Protein AF-A0AAV3HSW6-F1 (afdb_monomer_lite)

Sequence (65 aa):
MKKLSTENAIIIDTETTGLGSDAEIVEFTAICADSGKVIVNELVKPTCSIPADATAIHGITNEDV

Radius of gyration: 14.53 Å; chains: 1; bounding box: 45×19×31 Å

pLDDT: mean 97.07, std 3.36, range [77.44, 98.75]

Foldseek 3Di:
DDDDDLVQPKDWDFQWLDDDPPIDTQWIWIARRVPRHTPDTDGDQDPDFRDPVSCVVPVDGNVND

Secondary structure (DSSP, 8-state):
-PPPP-TT-EEEEEEES-SSTT--EEEEEEEETTT--EEEEEE---SSPPPHHHHHHH---TT--

Structure (mmCIF, N/CA/C/O backbone):
data_AF-A0AAV3HSW6-F1
#
_entry.id   AF-A0AAV3HSW6-F1
#
loop_
_atom_site.group_PDB
_atom_site.id
_atom_site.type_symbol
_atom_site.label_atom_id
_atom_site.label_alt_id
_atom_site.label_comp_id
_atom_site.label_asym_id
_atom_site.label_entity_id
_atom_site.label_seq_id
_atom_site.pdbx_PDB_ins_code
_atom_site.Cartn_x
_atom_site.Cartn_y
_atom_site.Cartn_z
_atom_site.occupancy
_atom_site.B_iso_or_equiv
_atom_site.auth_seq_id
_atom_site.auth_comp_id
_atom_site.auth_asym_id
_atom_site.auth_atom_id
_atom_site.pdbx_PDB_model_num
ATOM 1 N N . MET A 1 1 ? -29.405 9.840 6.255 1.00 77.44 1 MET A N 1
ATOM 2 C CA . MET A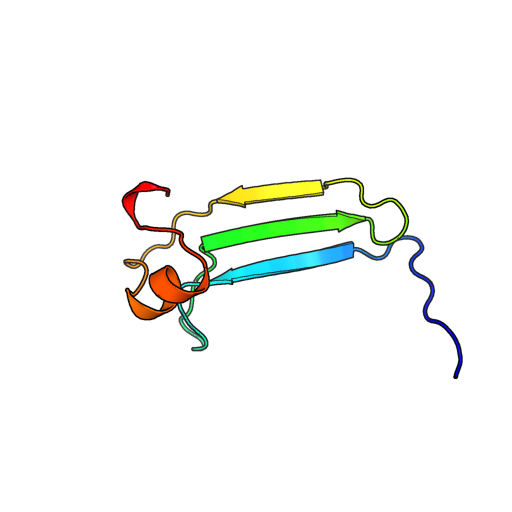 1 1 ? -28.424 8.746 6.061 1.00 77.44 1 MET A CA 1
ATOM 3 C C . MET A 1 1 ? -28.031 8.191 7.421 1.00 77.44 1 MET A C 1
ATOM 5 O O . MET A 1 1 ? -27.875 8.978 8.348 1.00 77.44 1 MET A O 1
ATOM 9 N N . LYS A 1 2 ? -27.914 6.865 7.561 1.00 87.75 2 LYS A N 1
ATOM 10 C CA . LYS A 1 2 ? -27.383 6.232 8.779 1.00 87.75 2 LYS A CA 1
ATOM 11 C C . LYS A 1 2 ? -25.859 6.379 8.768 1.00 87.75 2 LYS A C 1
ATOM 13 O O . LYS A 1 2 ? -25.245 6.113 7.740 1.00 87.75 2 LYS A O 1
ATOM 18 N N . LYS A 1 3 ? -25.265 6.825 9.876 1.00 88.12 3 LYS A N 1
ATOM 19 C CA . LYS A 1 3 ? -23.803 6.869 10.017 1.00 88.12 3 LYS A CA 1
ATOM 20 C C . LYS A 1 3 ? -23.266 5.442 10.144 1.00 88.12 3 LYS A C 1
ATOM 22 O O . LYS A 1 3 ? -23.874 4.624 10.836 1.00 88.12 3 LYS A O 1
ATOM 27 N N . LEU A 1 4 ? -22.158 5.156 9.467 1.00 89.88 4 LEU A N 1
ATOM 28 C CA . LEU A 1 4 ? -21.390 3.936 9.704 1.00 89.88 4 LEU A CA 1
ATOM 29 C C . LEU A 1 4 ? -20.730 4.035 11.083 1.00 89.88 4 LEU A C 1
ATOM 31 O O . LEU A 1 4 ? -20.321 5.123 11.489 1.00 89.88 4 LEU A O 1
ATOM 35 N N . SER A 1 5 ? -20.666 2.916 11.803 1.00 92.56 5 SER A N 1
ATOM 36 C CA . SER A 1 5 ? -19.846 2.844 13.013 1.00 92.56 5 SER A CA 1
ATOM 37 C C . SER A 1 5 ? -18.383 2.728 12.606 1.00 92.56 5 SER A C 1
ATOM 39 O O . SER A 1 5 ? -18.065 1.970 11.692 1.00 92.56 5 SER A O 1
ATOM 41 N N . THR A 1 6 ? -17.515 3.473 13.279 1.00 94.94 6 THR A N 1
ATOM 42 C CA . THR A 1 6 ? -16.057 3.390 13.118 1.00 94.94 6 THR A CA 1
ATOM 43 C C . THR A 1 6 ? -15.407 2.510 14.183 1.00 94.94 6 THR A C 1
ATOM 45 O O . THR A 1 6 ? -14.203 2.283 14.130 1.00 94.94 6 THR A O 1
ATOM 48 N N . GLU A 1 7 ? -16.187 2.009 15.144 1.00 94.44 7 GLU A N 1
ATOM 49 C CA . GLU A 1 7 ? -15.711 1.087 16.174 1.00 94.44 7 GLU A CA 1
ATOM 50 C C . GLU A 1 7 ? -15.155 -0.184 15.513 1.00 94.44 7 GLU A C 1
ATOM 52 O O . GLU A 1 7 ? -15.847 -0.835 14.726 1.00 94.44 7 GLU A O 1
ATOM 57 N N . ASN A 1 8 ? -13.896 -0.517 15.816 1.00 94.25 8 ASN A N 1
ATOM 58 C CA . ASN A 1 8 ? -13.123 -1.609 15.203 1.00 94.25 8 ASN A CA 1
ATOM 59 C C . ASN A 1 8 ? -12.898 -1.501 13.681 1.00 94.25 8 ASN A C 1
ATOM 61 O O . ASN A 1 8 ? -12.435 -2.462 13.065 1.00 94.25 8 ASN A O 1
ATOM 65 N N . ALA A 1 9 ? -13.203 -0.362 13.055 1.00 97.06 9 ALA A N 1
ATOM 66 C CA . ALA A 1 9 ? -12.860 -0.142 11.657 1.00 97.06 9 ALA A CA 1
ATOM 67 C C . ALA A 1 9 ? -11.380 0.242 11.522 1.00 97.06 9 ALA A C 1
ATOM 69 O O . ALA A 1 9 ? -10.826 0.950 12.366 1.00 97.06 9 ALA A O 1
ATOM 70 N N . ILE A 1 10 ? -10.756 -0.208 10.436 1.00 98.06 10 ILE A N 1
ATOM 71 C CA . ILE A 1 10 ? -9.382 0.134 10.0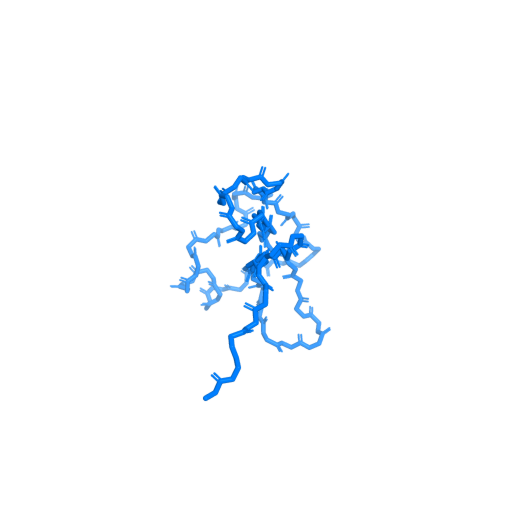73 1.00 98.06 10 ILE A CA 1
ATOM 72 C C . ILE A 1 10 ? -9.418 0.953 8.787 1.00 98.06 10 ILE A C 1
ATOM 74 O O . ILE A 1 10 ? -10.066 0.552 7.820 1.00 98.06 10 ILE A O 1
ATOM 78 N N . ILE A 1 11 ? -8.741 2.098 8.791 1.00 98.19 11 ILE A N 1
ATOM 79 C CA . ILE A 1 11 ? -8.489 2.881 7.580 1.00 98.19 11 ILE A CA 1
ATOM 80 C C . ILE A 1 11 ? -7.142 2.422 7.046 1.00 98.19 11 ILE A C 1
ATOM 82 O O . ILE A 1 11 ? -6.175 2.378 7.806 1.00 98.19 11 ILE A O 1
ATOM 86 N N . ILE A 1 12 ? -7.113 2.059 5.769 1.00 98.50 12 ILE A N 1
ATOM 87 C CA . ILE A 1 12 ? -5.916 1.618 5.061 1.00 98.50 12 ILE A CA 1
ATOM 88 C C . ILE A 1 12 ? -5.650 2.618 3.949 1.00 98.50 12 ILE A C 1
ATOM 90 O O . ILE A 1 12 ? -6.589 3.061 3.284 1.00 98.50 12 ILE A O 1
ATOM 94 N N . ASP A 1 13 ? -4.378 2.920 3.765 1.00 98.31 13 ASP A N 1
ATOM 95 C CA . ASP A 1 13 ? -3.862 3.676 2.640 1.00 98.31 13 ASP A CA 1
ATOM 96 C C . ASP A 1 13 ? -2.666 2.923 2.052 1.00 98.31 13 ASP A C 1
ATOM 98 O O . ASP A 1 13 ? -1.954 2.211 2.775 1.00 98.31 13 ASP A O 1
ATOM 102 N N . THR A 1 14 ? -2.496 3.008 0.736 1.00 98.12 14 THR A N 1
ATOM 103 C CA . THR A 1 14 ? -1.425 2.297 0.033 1.00 98.12 14 THR A CA 1
ATOM 104 C C . THR A 1 14 ? -0.873 3.141 -1.090 1.00 98.12 14 THR A C 1
ATOM 106 O O . THR A 1 14 ? -1.637 3.581 -1.950 1.00 98.12 14 THR A O 1
ATOM 109 N N . GLU A 1 15 ? 0.448 3.200 -1.169 1.00 98.56 15 GLU A N 1
ATOM 110 C CA . GLU A 1 15 ? 1.148 3.671 -2.357 1.00 98.56 15 GLU A CA 1
ATOM 111 C C . GLU A 1 15 ? 1.631 2.473 -3.165 1.00 98.56 15 GLU A C 1
ATOM 113 O O . GLU A 1 15 ? 2.013 1.439 -2.609 1.00 98.56 15 GLU A O 1
ATOM 118 N N . THR A 1 16 ? 1.558 2.568 -4.489 1.00 98.69 16 THR A N 1
ATOM 119 C CA . THR A 1 16 ? 1.756 1.418 -5.382 1.00 98.69 16 THR A CA 1
ATOM 120 C C . THR A 1 16 ? 2.582 1.795 -6.601 1.00 98.69 16 THR A C 1
ATOM 122 O O . THR A 1 16 ? 2.638 2.955 -7.002 1.00 98.69 16 THR A O 1
ATOM 125 N N . THR A 1 17 ? 3.187 0.798 -7.246 1.00 98.69 17 THR A N 1
ATOM 126 C CA . THR A 1 17 ? 3.934 0.996 -8.495 1.00 98.69 17 THR A CA 1
ATOM 127 C C . THR A 1 17 ? 3.037 1.370 -9.687 1.00 98.69 17 THR A C 1
ATOM 129 O O . THR A 1 17 ? 3.549 1.749 -10.738 1.00 98.69 17 THR A O 1
ATOM 132 N N . GLY A 1 18 ? 1.707 1.299 -9.557 1.00 97.94 18 GLY A N 1
ATOM 133 C CA . GLY A 1 18 ? 0.753 1.657 -10.606 1.00 97.94 18 GLY A CA 1
ATOM 134 C C . GLY A 1 18 ? -0.683 1.224 -10.289 1.00 97.94 18 GLY A C 1
ATOM 135 O O . GLY A 1 18 ? -1.002 0.849 -9.172 1.00 97.94 18 GLY A O 1
ATOM 136 N N . LEU A 1 19 ? -1.569 1.246 -11.291 1.00 96.94 19 LEU A N 1
ATOM 137 C CA . LEU A 1 19 ? -2.996 0.886 -11.136 1.00 96.94 19 LEU A CA 1
ATOM 138 C C . LEU A 1 19 ? -3.372 -0.466 -11.772 1.00 96.94 19 LEU A C 1
ATOM 140 O O . LEU A 1 19 ? -4.543 -0.848 -11.780 1.00 96.94 19 LEU A O 1
ATOM 144 N N . GLY A 1 20 ? -2.401 -1.150 -12.381 1.00 96.69 20 GLY A N 1
ATOM 145 C CA . GLY A 1 20 ? -2.598 -2.435 -13.048 1.00 96.69 20 GLY A CA 1
ATOM 146 C C . GLY A 1 20 ? -2.784 -3.587 -12.061 1.00 96.69 20 GLY A C 1
ATOM 147 O O . GLY A 1 20 ? -2.486 -3.474 -10.877 1.00 96.69 20 GLY A O 1
ATOM 148 N N . SER A 1 21 ? -3.250 -4.735 -12.556 1.00 97.00 21 SER A N 1
ATOM 149 C CA . SER A 1 21 ? -3.338 -5.964 -11.748 1.00 97.00 21 SER A CA 1
ATOM 150 C C . SER A 1 21 ? -1.972 -6.524 -11.331 1.00 97.00 21 SER A C 1
ATOM 152 O O . SER A 1 21 ? -1.906 -7.425 -10.503 1.00 97.00 21 SER A O 1
ATOM 154 N N . ASP A 1 22 ? -0.910 -6.039 -11.964 1.00 96.62 22 ASP A N 1
ATOM 155 C CA . ASP A 1 22 ? 0.499 -6.324 -11.709 1.00 96.62 22 ASP A CA 1
ATOM 156 C C . ASP A 1 22 ? 1.179 -5.262 -10.830 1.00 96.62 22 ASP A C 1
ATOM 158 O O . ASP A 1 22 ? 2.369 -5.384 -10.552 1.00 96.62 22 ASP A O 1
ATOM 162 N N . ALA A 1 23 ? 0.450 -4.230 -10.388 1.00 98.31 23 ALA A N 1
ATOM 163 C CA . ALA A 1 23 ? 0.991 -3.234 -9.478 1.00 98.31 23 ALA A CA 1
ATOM 164 C C . ALA A 1 23 ? 1.307 -3.849 -8.109 1.00 98.31 23 ALA A C 1
ATOM 166 O O . ALA A 1 23 ? 0.554 -4.661 -7.567 1.00 98.31 23 ALA A O 1
ATOM 167 N N . GLU A 1 24 ? 2.425 -3.418 -7.539 1.00 98.69 24 GLU A N 1
ATOM 168 C CA . GLU A 1 24 ? 2.918 -3.867 -6.244 1.00 98.69 24 GLU A CA 1
ATOM 169 C C . GLU A 1 24 ? 2.846 -2.721 -5.234 1.00 98.69 24 GLU A C 1
ATOM 171 O O . GLU A 1 24 ? 2.952 -1.549 -5.598 1.00 98.69 24 GLU A O 1
ATOM 176 N N . ILE A 1 25 ? 2.657 -3.061 -3.960 1.00 98.44 25 ILE A N 1
ATOM 177 C CA . ILE A 1 25 ? 2.630 -2.088 -2.866 1.00 98.44 25 ILE A CA 1
ATOM 178 C C . ILE A 1 25 ? 4.055 -1.596 -2.588 1.00 98.44 25 ILE A C 1
ATOM 180 O O . ILE A 1 25 ? 4.981 -2.400 -2.493 1.00 98.44 25 ILE A O 1
ATOM 184 N N . VAL A 1 26 ? 4.191 -0.282 -2.428 1.00 98.69 26 VAL A N 1
ATOM 185 C CA . VAL A 1 26 ? 5.424 0.432 -2.066 1.00 98.69 26 VAL A CA 1
ATOM 186 C C . VAL A 1 26 ? 5.352 0.961 -0.630 1.00 98.69 26 VAL A C 1
ATOM 188 O O . VAL A 1 26 ? 6.353 0.961 0.076 1.00 98.69 26 VAL A O 1
ATOM 191 N N . GLU A 1 27 ? 4.168 1.356 -0.161 1.00 98.75 27 GLU A N 1
ATOM 192 C CA . GLU A 1 27 ? 3.909 1.718 1.238 1.00 98.75 27 GLU A CA 1
ATOM 193 C C . GLU A 1 27 ? 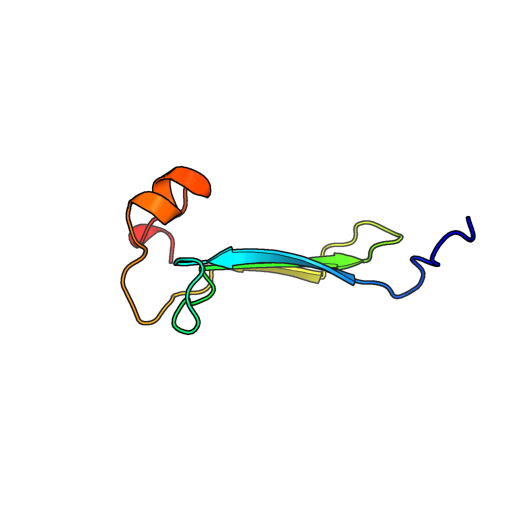2.589 1.093 1.693 1.00 98.75 27 GLU A C 1
ATOM 195 O O . GLU A 1 27 ? 1.605 1.095 0.948 1.00 98.75 27 GLU A O 1
ATOM 200 N N . PHE A 1 28 ? 2.560 0.566 2.920 1.00 98.56 28 PHE A N 1
ATOM 201 C CA . PHE A 1 28 ? 1.337 0.068 3.543 1.00 98.56 28 PHE A CA 1
ATOM 202 C C . PHE A 1 28 ? 1.101 0.727 4.902 1.00 98.56 28 PHE A C 1
ATOM 204 O O . PHE A 1 28 ? 1.842 0.494 5.866 1.00 98.56 28 PHE A O 1
ATOM 211 N N . THR A 1 29 ? 0.003 1.477 4.993 1.00 98.62 29 THR A N 1
ATOM 212 C CA . THR A 1 29 ? -0.358 2.229 6.194 1.00 98.62 29 THR A CA 1
ATOM 213 C C . THR A 1 29 ? -1.743 1.827 6.676 1.00 98.62 29 THR A C 1
ATOM 215 O O . THR A 1 29 ? -2.684 1.690 5.895 1.00 98.62 29 THR A O 1
ATOM 218 N N . ALA A 1 30 ? -1.890 1.629 7.988 1.00 98.69 30 ALA A N 1
ATOM 219 C CA . ALA A 1 30 ? -3.187 1.367 8.593 1.00 98.69 30 ALA A CA 1
ATOM 220 C C . ALA A 1 30 ? -3.336 2.012 9.972 1.00 98.69 30 ALA A C 1
ATOM 222 O O . ALA A 1 30 ? -2.433 1.947 10.813 1.00 98.69 30 ALA A O 1
ATOM 223 N N . ILE A 1 31 ? -4.520 2.569 10.229 1.00 98.62 31 ILE A N 1
ATOM 224 C CA . ILE A 1 31 ? -4.883 3.186 11.510 1.00 98.62 31 ILE A CA 1
ATOM 225 C C . ILE A 1 31 ? -6.245 2.693 12.007 1.00 98.62 31 ILE A C 1
ATOM 227 O O . ILE A 1 31 ? -7.141 2.382 11.220 1.00 98.62 31 ILE A O 1
ATOM 231 N N . CYS A 1 32 ? -6.439 2.678 13.325 1.00 98.12 32 CYS A N 1
ATOM 232 C CA . CYS A 1 32 ? -7.770 2.539 13.915 1.00 98.12 32 CYS A CA 1
ATOM 233 C C . CYS A 1 32 ? -8.631 3.762 13.555 1.00 98.12 32 CYS A C 1
ATOM 235 O O . CYS A 1 32 ? -8.249 4.894 13.853 1.00 98.12 32 CYS A O 1
ATOM 237 N N . ALA A 1 33 ? -9.800 3.549 12.949 1.00 97.00 33 ALA A N 1
ATOM 238 C CA . ALA A 1 33 ? -10.647 4.625 12.427 1.00 97.00 33 ALA A CA 1
ATOM 239 C C . ALA A 1 33 ? -11.235 5.537 13.517 1.00 97.00 33 ALA A C 1
ATOM 241 O O . ALA A 1 33 ? -11.539 6.699 13.260 1.00 97.00 33 ALA A O 1
ATOM 242 N N . ASP A 1 34 ? -11.434 5.008 14.723 1.00 95.62 34 ASP A N 1
ATOM 243 C CA . ASP A 1 34 ? -12.042 5.719 15.851 1.00 95.62 34 ASP A CA 1
ATOM 244 C C . ASP A 1 34 ? -11.047 6.545 16.679 1.00 95.62 34 ASP A C 1
ATOM 246 O O . ASP A 1 34 ? -11.421 7.555 17.273 1.00 95.62 34 ASP A O 1
ATOM 250 N N . SER A 1 35 ? -9.788 6.122 16.717 1.00 96.56 35 SER A N 1
ATOM 251 C CA . SER A 1 35 ? -8.760 6.656 17.614 1.00 96.56 35 SER A CA 1
ATOM 252 C C . SER A 1 35 ? -7.569 7.259 16.878 1.00 96.56 35 SER A C 1
ATOM 254 O O . SER A 1 35 ? -6.774 7.964 17.495 1.00 96.56 35 SER A O 1
ATOM 256 N N . GLY A 1 36 ? -7.413 6.974 15.583 1.00 96.69 36 GLY A N 1
ATOM 257 C CA . GLY A 1 36 ? -6.247 7.372 14.795 1.00 96.69 36 GLY A CA 1
ATOM 258 C C . GLY A 1 36 ? -4.959 6.648 15.192 1.00 96.69 36 GLY A C 1
ATOM 259 O O . GLY A 1 36 ? -3.880 7.022 14.740 1.00 96.69 36 GLY A O 1
ATOM 260 N N . LYS A 1 37 ? -5.041 5.622 16.051 1.00 98.19 37 LYS A N 1
ATOM 261 C CA . LYS A 1 37 ? -3.873 4.848 16.472 1.00 98.19 37 LYS A CA 1
ATOM 262 C C . LYS A 1 37 ? -3.253 4.154 15.259 1.00 98.19 37 LYS A C 1
ATOM 264 O O . LYS A 1 37 ? -3.929 3.366 14.602 1.00 98.19 37 LYS A O 1
ATOM 269 N N . VAL A 1 38 ? -1.963 4.395 15.028 1.00 98.19 38 VAL A N 1
ATOM 270 C CA . VAL A 1 38 ? -1.183 3.701 13.996 1.00 98.19 38 VAL A CA 1
ATOM 271 C C . VAL A 1 38 ? -1.046 2.222 14.349 1.00 98.19 38 VAL A C 1
ATOM 273 O O . VAL A 1 38 ? -0.680 1.867 15.473 1.00 98.19 38 VAL A O 1
ATOM 276 N N . ILE A 1 39 ? -1.370 1.371 13.380 1.00 98.44 39 ILE A N 1
ATOM 277 C CA . ILE A 1 39 ? -1.189 -0.082 13.441 1.00 98.44 39 ILE A CA 1
ATOM 278 C C . ILE A 1 39 ? 0.071 -0.466 12.666 1.00 98.44 39 ILE A C 1
ATOM 280 O O . ILE A 1 39 ? 0.872 -1.251 13.164 1.00 98.44 39 ILE A O 1
ATOM 284 N N . VAL A 1 40 ? 0.241 0.105 11.473 1.00 98.44 40 VAL A N 1
ATOM 285 C CA . VAL A 1 40 ? 1.402 -0.076 10.595 1.00 98.44 40 VAL A CA 1
ATOM 286 C C . VAL A 1 40 ? 1.579 1.176 9.740 1.00 98.44 40 VAL A C 1
ATOM 288 O O . VAL A 1 40 ? 0.593 1.848 9.433 1.00 98.44 40 VAL A O 1
ATOM 291 N N . ASN A 1 41 ? 2.827 1.504 9.425 1.00 98.38 41 ASN A N 1
ATOM 292 C CA . ASN A 1 41 ? 3.221 2.619 8.571 1.00 98.38 41 ASN A CA 1
ATOM 293 C C . ASN A 1 41 ? 4.634 2.325 8.056 1.00 98.38 41 ASN A C 1
ATOM 295 O O . ASN A 1 41 ? 5.614 2.785 8.643 1.00 98.38 41 ASN A O 1
ATOM 299 N N . GLU A 1 42 ? 4.727 1.453 7.056 1.00 98.50 42 GLU A N 1
ATOM 300 C CA . GLU A 1 42 ? 5.994 0.863 6.618 1.00 98.50 42 GLU A CA 1
ATOM 301 C C . GLU A 1 42 ? 6.134 0.917 5.098 1.00 98.50 42 GLU A C 1
ATOM 303 O O . GLU A 1 42 ? 5.164 0.716 4.358 1.00 98.50 42 GLU A O 1
ATOM 308 N N . LEU A 1 43 ? 7.374 1.109 4.650 1.00 98.75 43 LEU A N 1
ATOM 309 C CA . LEU A 1 43 ? 7.755 0.921 3.258 1.00 98.75 43 LEU A CA 1
ATOM 310 C C . LEU A 1 43 ? 7.906 -0.572 2.942 1.00 98.75 43 LEU A C 1
ATOM 312 O O . LEU A 1 43 ? 8.359 -1.373 3.764 1.00 98.75 43 LEU A O 1
ATOM 316 N N . VAL A 1 44 ? 7.541 -0.942 1.720 1.00 98.19 44 VAL A N 1
ATOM 317 C CA . VAL A 1 44 ? 7.597 -2.302 1.192 1.00 98.19 44 VAL A CA 1
ATOM 318 C C . VAL A 1 44 ? 8.417 -2.276 -0.087 1.00 98.19 44 VAL A C 1
ATOM 320 O O . VAL A 1 44 ? 8.128 -1.514 -1.002 1.00 98.19 44 VAL A O 1
ATOM 323 N N . LYS A 1 45 ? 9.442 -3.128 -0.167 1.00 98.38 45 LYS A N 1
ATOM 324 C CA . LYS A 1 45 ? 10.252 -3.269 -1.378 1.00 98.38 45 LYS A CA 1
ATOM 325 C C . LYS A 1 45 ? 9.497 -4.093 -2.430 1.00 98.38 45 LYS A C 1
ATOM 327 O O . LYS A 1 45 ? 9.339 -5.299 -2.211 1.00 98.38 45 LYS A O 1
ATOM 332 N N . PRO A 1 46 ? 9.070 -3.505 -3.562 1.00 98.19 46 PRO A N 1
ATOM 333 C CA . PRO A 1 46 ? 8.494 -4.272 -4.658 1.00 98.19 46 PRO A CA 1
ATOM 334 C C . PRO A 1 46 ? 9.567 -5.115 -5.363 1.00 98.19 46 PRO A C 1
ATOM 336 O O . PRO A 1 46 ? 10.774 -4.895 -5.225 1.00 98.19 46 PRO A O 1
ATOM 339 N N . THR A 1 47 ? 9.129 -6.095 -6.147 1.00 98.31 47 THR A N 1
ATOM 340 C CA . THR A 1 47 ? 10.014 -6.941 -6.957 1.00 98.31 47 THR A CA 1
ATOM 341 C C . THR A 1 47 ? 10.417 -6.289 -8.281 1.00 98.31 47 THR A C 1
ATOM 343 O O . THR A 1 47 ? 11.420 -6.681 -8.884 1.00 98.31 47 THR A O 1
ATOM 346 N N . CYS A 1 48 ? 9.671 -5.272 -8.717 1.00 97.62 48 CYS A N 1
ATOM 347 C CA . CYS A 1 48 ? 9.962 -4.432 -9.873 1.00 97.62 48 CYS A CA 1
ATOM 348 C C . CYS A 1 48 ? 10.480 -3.044 -9.462 1.00 97.62 48 CYS A C 1
ATOM 350 O O . CYS A 1 48 ? 10.369 -2.637 -8.310 1.00 97.62 48 CYS A O 1
ATOM 352 N N . SER A 1 49 ? 11.054 -2.296 -10.409 1.00 98.19 49 SER A N 1
ATOM 353 C CA . SER A 1 49 ? 11.396 -0.892 -10.160 1.00 98.19 49 SER A CA 1
ATOM 354 C C . SER A 1 49 ? 10.136 -0.031 -10.079 1.00 98.19 49 SER A C 1
ATOM 356 O O . SER A 1 49 ? 9.250 -0.163 -10.923 1.00 98.19 49 SER A O 1
ATOM 358 N N . ILE A 1 50 ? 10.097 0.897 -9.123 1.00 98.69 50 ILE A N 1
ATOM 359 C CA . ILE A 1 50 ? 9.027 1.891 -8.988 1.00 98.69 50 ILE A CA 1
ATOM 360 C C . ILE A 1 50 ? 9.047 2.811 -10.225 1.00 98.69 50 ILE A C 1
ATOM 362 O O . ILE A 1 50 ? 10.091 3.418 -10.505 1.00 98.69 50 ILE A O 1
ATOM 366 N N . PRO A 1 51 ? 7.942 2.909 -10.993 1.00 98.50 51 PRO A N 1
ATOM 367 C CA . PRO A 1 51 ? 7.866 3.778 -12.164 1.00 98.50 51 PRO A CA 1
ATOM 368 C C . PRO A 1 51 ? 7.948 5.265 -11.809 1.00 98.50 51 PRO A C 1
ATOM 370 O O . PRO A 1 51 ? 7.383 5.708 -10.813 1.00 98.50 51 PRO A O 1
ATOM 373 N N . ALA A 1 52 ? 8.575 6.060 -12.681 1.00 98.50 52 ALA A N 1
ATOM 374 C CA . ALA A 1 52 ? 8.762 7.497 -12.459 1.00 98.50 52 ALA A CA 1
ATOM 375 C C . ALA A 1 52 ? 7.442 8.266 -12.279 1.00 98.50 52 ALA A C 1
ATOM 377 O O . ALA A 1 52 ? 7.392 9.198 -11.482 1.00 98.50 52 ALA A O 1
ATOM 378 N N . ASP A 1 53 ? 6.374 7.864 -12.974 1.00 98.38 53 ASP A N 1
ATOM 379 C CA . ASP A 1 53 ? 5.053 8.487 -12.831 1.00 98.38 53 ASP A CA 1
ATOM 380 C C . ASP A 1 53 ? 4.435 8.204 -11.452 1.00 98.38 53 ASP A C 1
ATOM 382 O O . ASP A 1 53 ? 3.808 9.089 -10.876 1.00 98.38 53 ASP A O 1
ATOM 386 N N . ALA A 1 54 ? 4.651 7.006 -10.891 1.00 98.44 54 ALA A N 1
ATOM 387 C CA . ALA A 1 54 ? 4.218 6.667 -9.534 1.00 98.44 54 ALA A CA 1
ATOM 388 C C . ALA A 1 54 ? 5.036 7.455 -8.498 1.00 98.44 54 ALA A C 1
ATOM 390 O O . ALA A 1 54 ? 4.465 8.159 -7.665 1.00 98.44 54 ALA A O 1
ATOM 391 N N . THR A 1 55 ? 6.367 7.471 -8.641 1.00 98.56 55 THR A N 1
ATOM 392 C CA . THR A 1 55 ? 7.255 8.317 -7.829 1.00 98.56 55 THR A CA 1
ATOM 393 C C . THR A 1 55 ? 6.866 9.796 -7.898 1.00 98.56 55 THR A C 1
ATOM 395 O O . THR A 1 55 ? 6.918 10.483 -6.884 1.00 98.56 55 THR A O 1
ATOM 398 N N . ALA A 1 56 ? 6.445 10.315 -9.053 1.00 98.56 56 ALA A N 1
ATOM 399 C CA . ALA A 1 56 ? 6.007 11.705 -9.178 1.00 98.56 56 ALA A CA 1
ATOM 400 C C . ALA A 1 56 ? 4.705 12.008 -8.409 1.00 98.56 56 ALA A C 1
ATOM 402 O O . ALA A 1 56 ? 4.454 1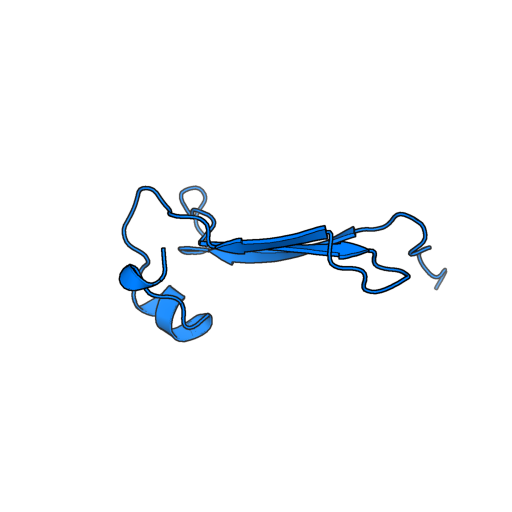3.170 -8.088 1.00 98.56 56 ALA A O 1
ATOM 403 N N . ILE A 1 57 ? 3.889 10.987 -8.121 1.00 98.00 57 ILE A N 1
ATOM 404 C CA . ILE A 1 57 ? 2.645 11.102 -7.351 1.00 98.00 57 ILE A CA 1
ATOM 405 C C . ILE A 1 57 ? 2.932 11.001 -5.851 1.00 98.00 57 ILE A C 1
ATOM 407 O O . ILE A 1 57 ? 2.597 11.924 -5.112 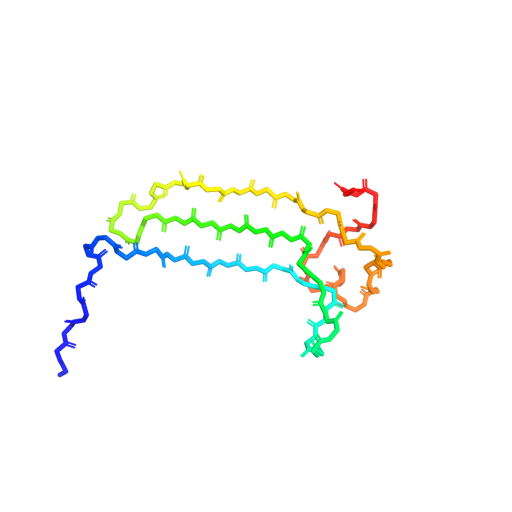1.00 98.00 57 ILE A O 1
ATOM 411 N N . HIS A 1 58 ? 3.551 9.901 -5.412 1.00 97.75 58 HIS A N 1
ATOM 412 C CA . HIS A 1 58 ? 3.705 9.588 -3.985 1.00 97.75 58 HIS A CA 1
ATOM 413 C C . HIS A 1 58 ? 5.077 9.963 -3.403 1.00 97.75 58 HIS A C 1
ATOM 415 O O . HIS A 1 58 ? 5.259 9.972 -2.192 1.00 97.75 58 HIS A O 1
ATOM 421 N N . GLY A 1 59 ? 6.062 10.296 -4.242 1.00 98.44 59 GLY A N 1
ATOM 422 C CA . GLY A 1 59 ? 7.375 10.795 -3.813 1.00 98.44 59 GLY A CA 1
ATOM 423 C C . GLY A 1 59 ? 8.376 9.739 -3.333 1.00 98.44 59 GLY A C 1
ATOM 424 O O . GLY A 1 59 ? 9.451 10.122 -2.889 1.00 98.44 59 GLY A O 1
ATOM 425 N N . ILE A 1 60 ? 8.054 8.446 -3.439 1.00 98.62 60 ILE A N 1
ATOM 426 C CA . ILE A 1 60 ? 8.909 7.331 -2.985 1.00 98.62 60 ILE A CA 1
ATOM 427 C C . ILE A 1 60 ? 9.713 6.809 -4.178 1.00 98.62 60 ILE A C 1
ATOM 429 O O . ILE A 1 60 ? 9.160 6.578 -5.263 1.00 98.62 60 ILE A O 1
ATOM 433 N N . THR A 1 61 ? 11.018 6.640 -3.994 1.00 98.50 61 THR A N 1
ATOM 434 C CA . THR A 1 61 ? 11.944 6.154 -5.021 1.00 98.50 61 THR A CA 1
ATOM 435 C C . THR A 1 61 ? 12.434 4.740 -4.714 1.00 98.50 61 THR A C 1
ATOM 437 O O . THR A 1 61 ? 12.184 4.175 -3.652 1.00 98.50 61 THR A O 1
ATOM 440 N N . ASN A 1 62 ? 13.149 4.136 -5.667 1.00 98.44 62 ASN A N 1
ATOM 441 C CA . ASN A 1 62 ? 13.728 2.802 -5.484 1.00 98.44 62 ASN A CA 1
ATOM 442 C 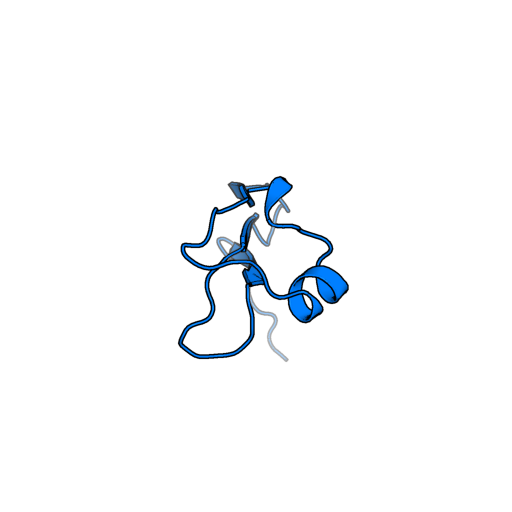C . ASN A 1 62 ? 14.807 2.766 -4.388 1.00 98.44 62 ASN A C 1
ATOM 444 O O . ASN A 1 62 ? 15.129 1.693 -3.891 1.00 98.44 62 ASN A O 1
ATOM 448 N N . GLU A 1 63 ? 15.395 3.913 -4.049 1.00 98.38 63 GLU A N 1
ATOM 449 C CA . GLU A 1 63 ? 16.417 4.057 -3.011 1.00 98.38 63 GLU A CA 1
ATOM 450 C C . GLU A 1 63 ? 15.827 4.097 -1.597 1.00 98.38 63 GLU A C 1
ATOM 452 O O . GLU A 1 63 ? 16.548 3.816 -0.639 1.00 98.38 63 GLU A O 1
ATOM 457 N N . ASP A 1 64 ? 14.539 4.419 -1.470 1.00 97.88 64 ASP A N 1
ATOM 458 C CA . ASP A 1 64 ? 13.843 4.448 -0.184 1.00 97.88 64 ASP A CA 1
ATOM 459 C C . ASP A 1 64 ? 13.495 3.031 0.327 1.00 97.88 64 ASP A C 1
ATOM 461 O O . ASP A 1 64 ? 13.236 2.866 1.521 1.00 97.88 64 ASP A O 1
ATOM 465 N N . VAL A 1 65 ? 13.505 2.008 -0.553 1.00 95.75 65 VAL A N 1
ATOM 466 C CA . VAL A 1 65 ? 12.978 0.642 -0.305 1.00 95.75 65 VAL A CA 1
ATOM 467 C C . VAL A 1 65 ? 13.964 -0.511 -0.534 1.00 95.75 65 VAL A C 1
ATOM 469 O O . VAL A 1 65 ? 14.854 -0.461 -1.413 1.00 95.75 65 VAL A O 1
#